Protein AF-A0A2P2GKQ1-F1 (afdb_monomer_lite)

Foldseek 3Di:
DDPPPPPPPPPPPLWDALVVLQVVCVVVVNRDDSVVLVVLCVVVVHDWDDDPNTTTHRSVSSVVSVVVVVVVVVPDD

Sequence (77 aa):
MASTIAQPTLPKLDLVTYKEAKALFAETGHAVSESTMRRWMKEGGRVTVRMAGGVYVSFSDLLVAHGDWVAAAATIP

Radius of gyration: 15.25 Å; chains: 1; bounding box: 48×36×30 Å

Organism: Streptomyces showdoensis (NCBI:txid68268)

Secondary structure (DSSP, 8-state):
--------------EEEHHHHHHHHHHTT----HHHHHHHHHHTTPPEEEETTEEEEEHHHHHHHHHHHHHHHH---

Structure (mmCIF, N/CA/C/O backbone):
data_AF-A0A2P2GKQ1-F1
#
_entry.id   AF-A0A2P2GKQ1-F1
#
loop_
_atom_site.group_PDB
_atom_site.id
_atom_site.type_symbol
_atom_site.label_atom_id
_atom_site.label_alt_id
_atom_site.label_comp_id
_atom_site.label_asym_id
_atom_site.label_entity_id
_atom_site.label_seq_id
_atom_site.pdbx_PDB_ins_code
_atom_site.Cartn_x
_atom_site.Cartn_y
_atom_site.Cartn_z
_atom_site.occupancy
_atom_site.B_iso_or_equiv
_atom_site.auth_seq_id
_atom_site.auth_comp_id
_atom_site.auth_asym_id
_atom_site.auth_atom_id
_atom_site.pdbx_PDB_model_num
ATOM 1 N N . MET A 1 1 ? -37.330 9.011 -13.192 1.00 42.97 1 MET A N 1
ATOM 2 C CA . MET A 1 1 ? -36.270 8.307 -12.443 1.00 42.97 1 MET A CA 1
ATOM 3 C C . MET A 1 1 ? -34.974 8.515 -13.203 1.00 42.97 1 MET A C 1
ATOM 5 O O . MET A 1 1 ? -34.931 8.161 -14.373 1.00 42.97 1 MET A O 1
ATOM 9 N N . ALA A 1 2 ? -33.997 9.208 -12.620 1.00 40.31 2 ALA A N 1
ATOM 10 C CA . ALA A 1 2 ? -32.733 9.491 -13.295 1.00 40.31 2 ALA A CA 1
ATOM 11 C C . ALA A 1 2 ? -31.795 8.293 -13.101 1.00 40.31 2 ALA A C 1
ATOM 13 O O . ALA A 1 2 ? -31.266 8.088 -12.012 1.00 40.31 2 ALA A O 1
ATOM 14 N N . SER A 1 3 ? -31.632 7.480 -14.142 1.00 48.81 3 SER A N 1
ATOM 15 C CA . SER A 1 3 ? -30.577 6.472 -14.193 1.00 48.81 3 SER A CA 1
ATOM 16 C C . SER A 1 3 ? -29.257 7.194 -14.424 1.00 48.81 3 SER A C 1
ATOM 18 O O . SER A 1 3 ? -28.938 7.578 -15.548 1.00 48.81 3 SER A O 1
ATOM 20 N N . THR A 1 4 ? -28.513 7.430 -13.345 1.00 62.25 4 THR A N 1
ATOM 21 C CA . THR A 1 4 ? -27.138 7.921 -13.414 1.00 62.25 4 THR A CA 1
ATOM 22 C C . THR A 1 4 ? -26.312 6.890 -14.167 1.00 62.25 4 THR A C 1
ATOM 24 O O . THR A 1 4 ? -26.006 5.814 -13.659 1.00 62.25 4 THR A O 1
ATOM 27 N N . ILE A 1 5 ? -25.991 7.214 -15.413 1.00 58.97 5 ILE A N 1
ATOM 28 C CA . ILE A 1 5 ? -25.023 6.498 -16.232 1.00 58.97 5 ILE A CA 1
ATOM 29 C C . ILE A 1 5 ? -23.695 6.623 -15.483 1.00 58.97 5 ILE A C 1
ATOM 31 O O . ILE A 1 5 ? -23.118 7.709 -15.429 1.00 58.97 5 ILE A O 1
ATOM 35 N N . ALA A 1 6 ? -23.253 5.552 -14.825 1.00 60.53 6 ALA A N 1
ATOM 36 C CA . ALA A 1 6 ? -21.923 5.510 -14.239 1.00 60.53 6 ALA A CA 1
ATOM 37 C C . ALA A 1 6 ? -20.931 5.710 -15.389 1.00 60.53 6 ALA A C 1
ATOM 39 O O . ALA A 1 6 ? -20.792 4.852 -16.260 1.00 60.53 6 ALA A O 1
ATOM 40 N N . GLN A 1 7 ? -20.306 6.885 -15.451 1.00 58.97 7 GLN A N 1
ATOM 41 C CA . GLN A 1 7 ? -19.200 7.115 -16.369 1.00 58.97 7 GLN A CA 1
ATOM 42 C C . GLN A 1 7 ? -18.135 6.056 -16.058 1.00 58.97 7 GLN A C 1
ATOM 44 O O . GLN A 1 7 ? -17.805 5.890 -14.880 1.00 58.97 7 GLN A O 1
ATOM 49 N N . PRO A 1 8 ? -17.576 5.345 -17.054 1.00 49.38 8 PRO A N 1
ATOM 50 C CA . PRO A 1 8 ? -16.344 4.617 -16.832 1.00 49.38 8 PRO A CA 1
ATOM 51 C C . PRO A 1 8 ? -15.292 5.689 -16.564 1.00 49.38 8 PRO A C 1
ATOM 53 O O . PRO A 1 8 ? -14.763 6.310 -17.485 1.00 49.38 8 PRO A O 1
ATOM 56 N N . THR A 1 9 ? -15.046 5.984 -15.290 1.0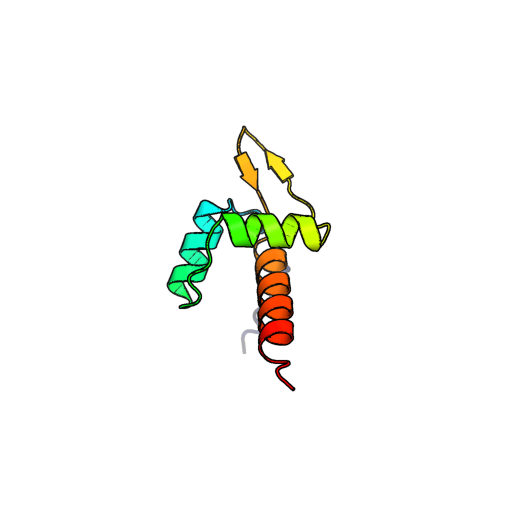0 48.47 9 THR A N 1
ATOM 57 C CA . THR A 1 9 ? -13.852 6.706 -14.877 1.00 48.47 9 THR A CA 1
ATOM 58 C C . THR A 1 9 ? -12.688 5.898 -15.420 1.00 48.47 9 THR A C 1
ATOM 60 O O . THR A 1 9 ? -12.342 4.858 -14.867 1.00 48.47 9 THR A O 1
ATOM 63 N N . LEU A 1 10 ? -12.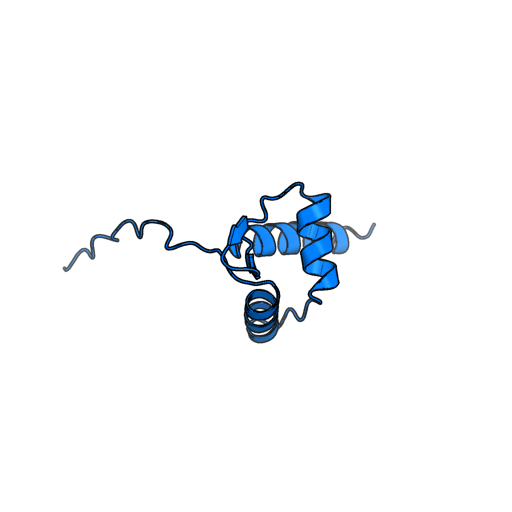128 6.350 -16.547 1.00 47.25 10 LEU A N 1
ATOM 64 C CA . LEU A 1 10 ? -10.766 6.032 -16.958 1.00 47.25 10 LEU A CA 1
ATOM 65 C C . LEU A 1 10 ? -9.942 6.014 -15.669 1.00 47.25 10 LEU A C 1
ATOM 67 O O . LEU A 1 10 ? -10.026 7.021 -14.956 1.00 47.25 10 LEU A O 1
ATOM 71 N N . PRO A 1 11 ? -9.257 4.908 -15.309 1.00 50.28 11 PRO A N 1
ATOM 72 C CA . PRO A 1 11 ? -8.568 4.816 -14.032 1.00 50.28 11 PRO A CA 1
ATOM 73 C C . PRO A 1 11 ? -7.599 5.983 -13.998 1.00 50.28 11 PRO A C 1
ATOM 75 O O . PRO A 1 11 ? -6.629 6.040 -14.758 1.00 50.28 11 PRO A O 1
ATOM 78 N N . LYS A 1 12 ? -7.958 6.995 -13.212 1.00 52.03 12 LYS A N 1
ATOM 79 C CA . LYS A 1 12 ? -7.248 8.257 -13.112 1.00 52.03 12 LYS A CA 1
ATOM 80 C C . LYS A 1 12 ? -6.048 7.948 -12.247 1.00 52.03 12 LYS A C 1
ATOM 82 O O . LYS A 1 12 ? -6.070 8.277 -11.077 1.00 52.03 12 LYS A O 1
ATOM 87 N N . LEU A 1 13 ? -5.094 7.227 -12.843 1.00 60.34 13 LEU A N 1
ATOM 88 C CA . LEU A 1 13 ? -3.837 6.763 -12.283 1.00 60.34 13 LEU A CA 1
ATOM 89 C C . LEU A 1 13 ? -3.964 6.577 -10.768 1.00 60.34 13 LEU A C 1
ATOM 91 O O . LEU A 1 13 ? -3.583 7.476 -10.026 1.00 60.34 13 LEU A O 1
ATOM 95 N N . ASP A 1 14 ? -4.415 5.404 -10.306 1.00 71.38 14 ASP A N 1
ATOM 96 C CA . ASP A 1 14 ? -4.361 4.996 -8.882 1.00 71.38 14 ASP A CA 1
ATOM 97 C C . ASP A 1 14 ? -2.917 4.949 -8.325 1.00 71.38 14 ASP A C 1
ATOM 99 O O . ASP A 1 14 ? -2.639 4.373 -7.279 1.00 71.38 14 ASP A O 1
ATOM 103 N N . LEU A 1 15 ? -1.974 5.536 -9.058 1.00 81.00 15 LEU A N 1
ATOM 104 C CA . LEU A 1 15 ? -0.594 5.785 -8.739 1.00 81.00 15 LEU A CA 1
ATOM 105 C C . LEU A 1 15 ? -0.503 6.817 -7.620 1.00 81.00 15 LEU A C 1
ATOM 107 O O . LEU A 1 15 ? -0.527 8.026 -7.842 1.00 81.00 15 LEU A O 1
ATOM 111 N N . VAL A 1 16 ? -0.311 6.306 -6.417 1.00 86.69 16 VAL A N 1
ATOM 112 C CA . VAL A 1 16 ? 0.008 7.082 -5.227 1.00 86.69 16 VAL A CA 1
ATOM 113 C C . VAL A 1 16 ? 1.461 6.850 -4.846 1.00 86.69 16 VAL A C 1
ATOM 115 O O . VAL A 1 16 ? 2.055 5.805 -5.129 1.00 86.69 16 VAL A O 1
ATOM 118 N N . THR A 1 17 ? 2.072 7.820 -4.185 1.00 87.94 17 THR A N 1
ATOM 119 C CA . THR A 1 17 ? 3.360 7.596 -3.526 1.00 87.94 17 THR A CA 1
ATOM 120 C C . THR A 1 17 ? 3.172 6.733 -2.277 1.00 87.94 17 THR A C 1
ATOM 122 O O . THR A 1 17 ? 2.102 6.703 -1.671 1.00 87.94 17 THR A O 1
ATOM 125 N N . TYR A 1 18 ? 4.237 6.070 -1.815 1.00 87.12 18 TYR A N 1
ATOM 126 C CA . TYR A 1 18 ? 4.197 5.323 -0.547 1.00 87.12 18 TYR A CA 1
ATOM 127 C C . TYR A 1 18 ? 3.786 6.190 0.652 1.00 87.12 18 TYR A C 1
ATOM 129 O O . TYR A 1 18 ? 3.149 5.701 1.582 1.00 87.12 18 TYR A O 1
ATOM 137 N N . LYS A 1 19 ? 4.131 7.480 0.620 1.00 87.31 19 LYS A N 1
ATOM 138 C CA . LYS A 1 19 ? 3.771 8.437 1.666 1.00 87.31 19 LYS A CA 1
ATOM 139 C C . LYS A 1 19 ? 2.267 8.719 1.677 1.00 87.31 19 LYS A C 1
ATOM 141 O O . LYS A 1 19 ? 1.660 8.724 2.743 1.00 87.31 19 LYS A O 1
ATOM 146 N N . GLU A 1 20 ? 1.674 8.935 0.504 1.00 86.31 20 GLU A N 1
ATOM 147 C CA . GLU A 1 20 ? 0.225 9.125 0.353 1.00 86.31 20 GLU A CA 1
ATOM 148 C C . GLU A 1 20 ? -0.532 7.849 0.711 1.00 86.31 20 GLU A C 1
ATOM 150 O O . GLU A 1 20 ? -1.472 7.903 1.498 1.00 86.31 20 GLU A O 1
ATOM 155 N N . ALA A 1 21 ? -0.062 6.693 0.233 1.00 86.88 21 ALA A N 1
ATOM 156 C CA . ALA A 1 21 ? -0.626 5.407 0.616 1.00 86.88 21 ALA A CA 1
ATOM 157 C C . ALA A 1 21 ? -0.625 5.241 2.139 1.00 86.88 21 ALA A C 1
ATOM 159 O O . ALA A 1 21 ? -1.658 4.934 2.719 1.00 86.88 21 ALA A O 1
ATOM 160 N N . LYS A 1 22 ? 0.494 5.521 2.816 1.00 88.25 22 LYS A N 1
ATOM 161 C CA . LYS A 1 22 ? 0.574 5.472 4.282 1.00 88.25 22 LYS A CA 1
ATOM 162 C C . LYS A 1 22 ? -0.459 6.368 4.967 1.00 88.25 22 LYS A C 1
ATOM 164 O O . LYS A 1 22 ? -1.020 5.946 5.974 1.00 88.25 22 LYS A O 1
ATOM 169 N N . ALA A 1 23 ? -0.703 7.573 4.455 1.00 87.31 23 ALA A N 1
ATOM 170 C CA . ALA A 1 23 ? -1.728 8.457 5.006 1.00 87.31 23 ALA A CA 1
ATOM 171 C C . ALA A 1 23 ? -3.134 7.850 4.854 1.00 87.31 23 ALA A C 1
ATOM 173 O O . ALA A 1 23 ? -3.851 7.749 5.845 1.00 87.31 23 ALA A O 1
ATOM 174 N N . LEU A 1 24 ? -3.472 7.338 3.667 1.00 85.75 24 LEU A N 1
ATOM 175 C CA . LEU A 1 24 ? -4.759 6.679 3.396 1.00 85.75 24 LEU A CA 1
ATOM 176 C C . LEU A 1 24 ? -4.959 5.410 4.248 1.00 85.75 24 LEU A C 1
ATOM 178 O O . LEU A 1 24 ? -6.034 5.145 4.786 1.00 85.75 24 LEU A O 1
ATOM 182 N N . PHE A 1 25 ? -3.898 4.624 4.416 1.00 84.75 25 PHE A N 1
ATOM 183 C CA . PHE A 1 25 ? -3.886 3.452 5.291 1.00 84.75 25 PHE A CA 1
ATOM 184 C C . PHE A 1 25 ? -4.060 3.841 6.769 1.00 84.75 25 PHE A C 1
ATOM 186 O O . PHE A 1 25 ? -4.765 3.163 7.514 1.00 84.75 25 PHE A O 1
ATOM 193 N N . ALA A 1 26 ? -3.482 4.963 7.204 1.00 84.56 26 ALA A N 1
ATOM 194 C CA . ALA A 1 26 ? -3.686 5.472 8.557 1.00 84.56 26 ALA A CA 1
ATOM 195 C C . ALA A 1 26 ? -5.125 5.969 8.789 1.00 84.56 26 ALA A C 1
ATOM 197 O O . ALA A 1 26 ? -5.687 5.684 9.844 1.00 84.56 26 ALA A O 1
ATOM 198 N N . GLU A 1 27 ? -5.741 6.647 7.812 1.00 84.19 27 GLU A N 1
ATOM 199 C CA . GLU A 1 27 ? -7.143 7.097 7.892 1.00 84.19 27 GLU A CA 1
ATOM 200 C C . GLU A 1 27 ? -8.132 5.932 8.023 1.00 84.19 27 GLU A C 1
ATOM 2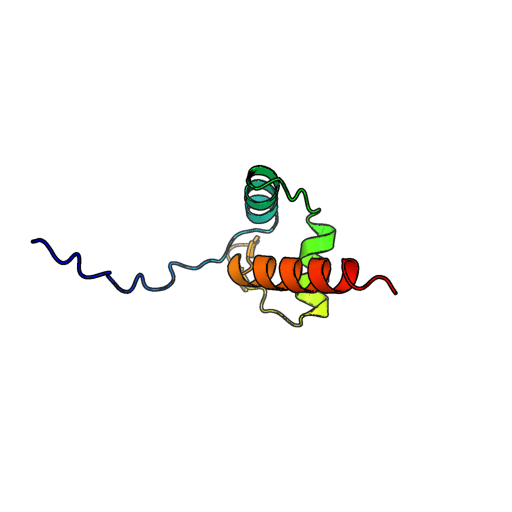02 O O . GLU A 1 27 ? -9.158 6.054 8.687 1.00 84.19 27 GLU A O 1
ATOM 207 N N . THR A 1 28 ? -7.804 4.780 7.438 1.00 79.31 28 THR A N 1
ATOM 208 C CA . THR A 1 28 ? -8.626 3.561 7.513 1.00 79.31 28 THR A CA 1
ATOM 209 C C . THR A 1 28 ? -8.362 2.717 8.765 1.00 79.31 28 THR A C 1
ATOM 211 O O . THR A 1 28 ? -8.984 1.673 8.940 1.00 79.31 28 THR A O 1
ATOM 214 N N . GLY A 1 29 ? -7.467 3.154 9.660 1.00 79.56 29 GLY A N 1
ATOM 215 C CA . GLY A 1 29 ? -7.122 2.431 10.890 1.00 79.56 29 GLY A CA 1
ATOM 216 C C . GLY A 1 29 ? -6.100 1.303 10.701 1.00 79.56 29 GLY A C 1
ATOM 217 O O . GLY A 1 29 ? -5.767 0.606 11.658 1.00 79.56 29 GLY A O 1
ATOM 218 N N . HIS A 1 30 ? -5.548 1.145 9.497 1.00 76.44 30 HIS A N 1
ATOM 219 C CA . HIS A 1 30 ? -4.539 0.140 9.167 1.00 76.44 30 HIS A CA 1
ATOM 220 C C . HIS A 1 30 ? -3.170 0.802 9.011 1.00 76.44 30 HIS A C 1
ATOM 222 O O . HIS A 1 30 ? -2.632 0.922 7.914 1.00 76.44 30 HIS A O 1
ATOM 228 N N . ALA A 1 31 ? -2.587 1.260 10.121 1.00 76.19 31 ALA A N 1
ATOM 229 C CA . ALA A 1 31 ? -1.290 1.929 10.098 1.00 76.19 31 ALA A CA 1
ATOM 230 C C . ALA A 1 31 ? -0.165 0.959 9.687 1.00 76.19 31 ALA A C 1
ATOM 232 O O . ALA A 1 31 ? 0.359 0.195 10.496 1.00 76.19 31 ALA A O 1
ATOM 233 N N . VAL A 1 32 ? 0.234 1.019 8.418 1.00 83.69 32 VAL A N 1
ATOM 234 C CA . VAL A 1 32 ? 1.309 0.202 7.844 1.00 83.69 32 VAL A CA 1
ATOM 235 C C . VAL A 1 32 ? 2.519 1.086 7.532 1.00 83.69 32 VAL A C 1
ATOM 237 O O . VAL A 1 32 ? 2.393 2.229 7.091 1.00 83.69 32 VAL A O 1
ATOM 240 N N . SER A 1 33 ? 3.727 0.565 7.764 1.00 86.62 33 SER A N 1
ATOM 241 C CA . SER A 1 33 ? 4.964 1.284 7.443 1.00 86.62 33 SER A CA 1
ATOM 242 C C . SER A 1 33 ? 5.249 1.296 5.933 1.00 86.62 33 SER A C 1
ATOM 244 O O . SER A 1 33 ? 4.965 0.327 5.230 1.00 86.62 33 SER A O 1
ATOM 246 N N . GLU A 1 34 ? 5.897 2.352 5.429 1.00 87.56 34 GLU A N 1
ATOM 247 C CA . GLU A 1 34 ? 6.327 2.407 4.020 1.00 87.56 34 GLU A CA 1
ATOM 248 C C . GLU A 1 34 ? 7.261 1.245 3.656 1.00 87.56 34 GLU A C 1
ATOM 250 O O . GLU A 1 34 ? 7.198 0.717 2.548 1.00 87.56 34 GLU A O 1
ATOM 255 N N . SER A 1 35 ? 8.112 0.812 4.590 1.00 87.94 35 SER A N 1
ATOM 256 C CA . SER A 1 35 ? 9.005 -0.336 4.407 1.00 87.94 35 SER A CA 1
ATOM 257 C C . SER A 1 35 ? 8.225 -1.630 4.179 1.00 87.94 35 SER A C 1
ATOM 259 O O . SER A 1 35 ? 8.597 -2.427 3.318 1.00 87.94 35 SER A O 1
ATOM 261 N N . THR A 1 36 ? 7.117 -1.818 4.901 1.00 88.50 36 THR A N 1
ATOM 262 C CA . THR A 1 36 ? 6.212 -2.961 4.723 1.00 88.50 36 THR A CA 1
ATOM 263 C C . THR A 1 36 ? 5.534 -2.906 3.354 1.00 88.50 36 THR A C 1
ATOM 265 O O . THR A 1 36 ? 5.557 -3.891 2.623 1.00 88.50 36 THR A O 1
ATOM 268 N N . MET A 1 37 ? 5.024 -1.738 2.952 1.00 87.19 37 MET A N 1
ATOM 269 C CA . MET A 1 37 ? 4.409 -1.557 1.630 1.00 87.19 37 MET A CA 1
ATOM 270 C C . MET A 1 37 ? 5.401 -1.824 0.489 1.00 87.19 37 MET A C 1
ATOM 272 O O . MET A 1 37 ? 5.076 -2.503 -0.483 1.00 87.19 37 MET A O 1
ATOM 276 N N . ARG A 1 38 ? 6.645 -1.344 0.618 1.00 87.31 38 ARG A N 1
ATOM 277 C CA . ARG A 1 38 ? 7.727 -1.627 -0.342 1.00 87.31 38 ARG A CA 1
ATOM 278 C C . ARG A 1 38 ? 8.044 -3.116 -0.420 1.00 87.31 38 ARG A C 1
ATOM 280 O O . ARG A 1 38 ? 8.293 -3.629 -1.510 1.00 87.31 38 ARG A O 1
ATOM 287 N N . ARG A 1 39 ? 8.043 -3.802 0.725 1.00 87.62 39 ARG A N 1
ATOM 288 C CA . ARG A 1 39 ? 8.253 -5.248 0.795 1.00 87.62 39 ARG A CA 1
ATOM 289 C C . ARG A 1 39 ? 7.148 -5.994 0.054 1.00 87.62 39 ARG A C 1
ATOM 291 O O . ARG A 1 39 ? 7.478 -6.819 -0.787 1.00 87.62 39 ARG A O 1
ATOM 298 N N . TRP A 1 40 ? 5.882 -5.649 0.276 1.00 86.06 40 TRP A N 1
ATOM 299 C CA . TRP A 1 40 ? 4.760 -6.265 -0.435 1.00 86.06 40 TRP A CA 1
ATOM 300 C C . TRP A 1 40 ? 4.833 -6.080 -1.947 1.00 86.06 40 TRP A C 1
ATOM 302 O O . TRP A 1 40 ? 4.615 -7.032 -2.688 1.00 86.06 40 TRP A O 1
ATOM 312 N N . MET A 1 41 ? 5.188 -4.882 -2.419 1.00 84.12 41 MET A N 1
ATOM 313 C CA . MET A 1 41 ? 5.358 -4.645 -3.856 1.00 84.12 41 MET A CA 1
ATOM 314 C C . MET A 1 41 ? 6.500 -5.486 -4.439 1.00 84.12 41 MET A C 1
ATOM 316 O O . MET A 1 41 ? 6.376 -6.006 -5.546 1.00 84.12 41 MET A O 1
ATOM 320 N N . LYS A 1 42 ? 7.592 -5.660 -3.682 1.00 85.38 42 LYS A N 1
ATOM 321 C CA . LYS A 1 42 ? 8.736 -6.485 -4.086 1.00 85.38 42 LYS A CA 1
ATOM 322 C C . LYS A 1 42 ? 8.408 -7.982 -4.089 1.00 85.38 42 LYS A C 1
ATOM 324 O O . LYS A 1 42 ? 8.778 -8.667 -5.034 1.00 85.38 42 LYS A O 1
ATOM 329 N N . GLU A 1 43 ? 7.745 -8.484 -3.049 1.00 83.06 43 GLU A N 1
ATOM 330 C CA . GLU A 1 43 ? 7.378 -9.903 -2.908 1.00 83.06 43 GLU A CA 1
ATOM 331 C C . GLU A 1 43 ? 6.242 -10.297 -3.857 1.00 83.06 43 GLU A C 1
ATOM 333 O O . GLU A 1 43 ? 6.285 -11.367 -4.454 1.00 83.06 43 GLU A O 1
ATOM 338 N N . GLY A 1 44 ? 5.269 -9.408 -4.062 1.00 75.38 44 GLY A N 1
ATOM 339 C CA . GLY A 1 44 ? 4.159 -9.611 -4.991 1.00 75.38 44 GLY A CA 1
ATOM 340 C C . GLY A 1 44 ? 4.506 -9.357 -6.460 1.00 75.38 44 GLY A C 1
ATOM 341 O O . GLY A 1 44 ? 3.619 -9.446 -7.303 1.00 75.38 44 GLY A O 1
ATOM 342 N N . GLY A 1 45 ? 5.756 -8.991 -6.778 1.00 76.69 45 GLY A N 1
ATOM 343 C CA . GLY A 1 45 ? 6.201 -8.717 -8.151 1.00 76.69 45 GLY A CA 1
ATOM 344 C C . GLY A 1 45 ? 5.438 -7.582 -8.840 1.00 76.69 45 GLY A C 1
ATOM 345 O O . GLY A 1 45 ? 5.275 -7.596 -10.060 1.00 76.69 45 GLY A O 1
ATOM 346 N N . ARG A 1 46 ? 4.922 -6.618 -8.072 1.00 80.12 46 ARG A N 1
ATOM 347 C CA . ARG A 1 46 ? 3.983 -5.616 -8.583 1.00 80.12 46 ARG A CA 1
ATOM 348 C C . ARG A 1 46 ? 4.684 -4.409 -9.178 1.00 80.12 46 ARG A C 1
ATOM 350 O O . ARG A 1 46 ? 5.800 -4.048 -8.800 1.00 80.12 46 ARG A O 1
ATOM 357 N N . VAL A 1 47 ? 4.000 -3.765 -10.116 1.00 77.25 47 VAL A N 1
ATOM 358 C CA . VAL A 1 47 ? 4.582 -2.689 -10.913 1.00 77.25 47 VAL A CA 1
ATOM 359 C C . VAL A 1 47 ? 4.709 -1.427 -10.069 1.00 77.25 47 VAL A C 1
ATOM 361 O O . VAL A 1 47 ? 3.728 -0.842 -9.617 1.00 77.25 47 VAL A O 1
ATOM 364 N N . THR A 1 48 ? 5.947 -0.976 -9.895 1.00 81.44 48 THR A N 1
ATOM 365 C CA . THR A 1 48 ? 6.238 0.359 -9.378 1.00 81.44 48 THR A CA 1
ATOM 366 C C . THR A 1 48 ? 6.588 1.261 -10.549 1.00 81.44 48 THR A C 1
ATOM 368 O O . THR A 1 48 ? 7.498 0.949 -11.320 1.00 81.44 48 THR A O 1
ATOM 371 N N . VAL A 1 49 ? 5.898 2.386 -10.679 1.00 81.31 49 VAL A N 1
ATOM 372 C CA . VAL A 1 49 ? 6.128 3.339 -11.759 1.00 81.31 49 VAL A CA 1
ATOM 373 C C . VAL A 1 49 ? 6.976 4.478 -11.220 1.00 81.31 49 VAL A C 1
ATOM 375 O O . VAL A 1 49 ? 6.624 5.128 -10.237 1.00 81.31 49 VAL A O 1
ATOM 378 N N . ARG A 1 50 ? 8.120 4.736 -11.851 1.00 80.31 50 ARG A N 1
ATOM 379 C CA . ARG A 1 50 ? 8.961 5.880 -11.498 1.00 80.31 50 ARG A CA 1
ATOM 380 C C . ARG A 1 50 ? 8.616 7.050 -12.414 1.00 80.31 50 ARG A C 1
ATOM 382 O O . ARG A 1 50 ? 8.881 6.982 -13.609 1.00 80.31 50 ARG A O 1
ATOM 389 N N . MET A 1 51 ? 8.053 8.119 -11.859 1.00 78.00 51 MET A N 1
ATOM 390 C CA . MET A 1 51 ? 7.738 9.357 -12.585 1.00 78.00 51 MET A CA 1
ATOM 391 C C . MET A 1 51 ? 8.317 10.555 -11.835 1.00 78.00 51 MET A C 1
ATOM 393 O O . MET A 1 51 ? 8.302 10.571 -10.611 1.00 78.00 51 MET A O 1
ATOM 397 N N . ALA A 1 52 ? 8.863 11.542 -12.555 1.00 68.06 52 ALA A N 1
ATOM 398 C CA . ALA A 1 52 ? 9.315 12.829 -12.000 1.00 68.06 52 ALA A CA 1
ATOM 399 C C . ALA A 1 52 ? 10.169 12.745 -10.706 1.00 68.06 52 ALA A C 1
ATOM 401 O O . ALA A 1 52 ? 10.084 13.603 -9.835 1.00 68.06 52 ALA A O 1
ATOM 402 N N . GLY A 1 53 ? 10.989 11.697 -10.553 1.00 75.69 53 GLY A N 1
ATOM 403 C CA . GLY A 1 53 ? 11.843 11.495 -9.372 1.00 75.69 53 GLY A CA 1
ATOM 404 C C . GLY A 1 53 ? 11.179 10.787 -8.181 1.00 75.69 53 GLY A C 1
ATOM 405 O O . GLY A 1 53 ? 11.888 10.415 -7.247 1.00 75.69 53 GLY A O 1
ATOM 406 N N . GLY A 1 54 ? 9.872 10.521 -8.231 1.00 78.25 54 GLY A N 1
ATOM 407 C CA . GLY A 1 54 ? 9.123 9.751 -7.235 1.00 78.25 54 GLY A CA 1
ATOM 408 C C . GLY A 1 54 ? 8.865 8.302 -7.659 1.00 78.25 54 GLY A C 1
ATOM 409 O O . GLY A 1 54 ? 8.865 7.973 -8.848 1.00 78.25 54 GLY A O 1
ATOM 410 N N . VAL A 1 55 ? 8.650 7.424 -6.675 1.00 83.62 55 VAL A N 1
ATOM 411 C CA . VAL A 1 55 ? 8.153 6.059 -6.905 1.00 83.62 55 VAL A CA 1
ATOM 412 C C . VAL A 1 55 ? 6.668 6.039 -6.587 1.00 83.62 55 VAL A C 1
ATOM 414 O O . VAL A 1 55 ? 6.276 6.303 -5.449 1.00 83.62 55 VAL A O 1
ATOM 417 N N . TYR A 1 56 ? 5.883 5.711 -7.600 1.00 84.25 56 TYR A N 1
ATOM 418 C CA . TYR A 1 56 ? 4.440 5.607 -7.540 1.00 84.25 56 TYR A CA 1
ATOM 419 C C . TYR A 1 56 ? 4.020 4.149 -7.646 1.00 84.25 56 TYR A C 1
ATOM 421 O O . TYR A 1 56 ? 4.658 3.341 -8.329 1.00 84.25 56 TYR A O 1
ATOM 429 N N . VAL A 1 57 ? 2.945 3.815 -6.953 1.00 84.94 57 VAL A N 1
ATOM 430 C CA . VAL A 1 57 ? 2.396 2.467 -6.874 1.00 84.94 57 VAL A CA 1
ATOM 431 C C . VAL A 1 57 ? 0.886 2.537 -6.944 1.00 84.94 57 VAL A C 1
ATOM 433 O O . VAL A 1 57 ? 0.292 3.496 -6.460 1.00 84.94 57 VAL A O 1
ATOM 436 N N . SER A 1 58 ? 0.272 1.523 -7.547 1.00 86.19 58 SER A N 1
ATOM 437 C CA . SER A 1 58 ? -1.182 1.409 -7.545 1.00 86.19 58 SER A CA 1
ATOM 438 C C . SER A 1 58 ? -1.679 1.218 -6.111 1.00 86.19 58 SER A C 1
ATOM 440 O O . SER A 1 58 ? -1.251 0.296 -5.408 1.00 86.19 58 SER A O 1
ATOM 442 N N . P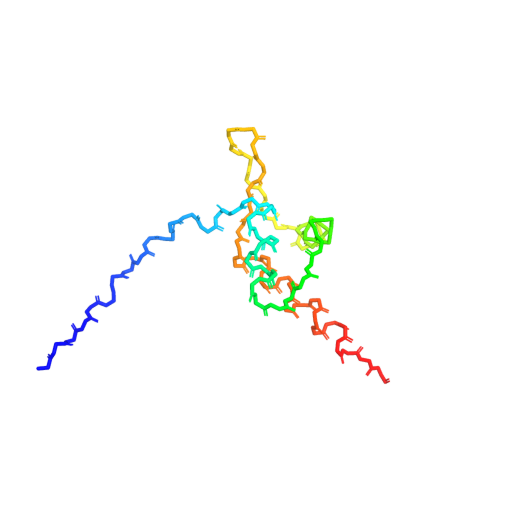HE A 1 59 ? -2.578 2.090 -5.662 1.00 83.81 59 PHE A N 1
ATOM 443 C CA . PHE A 1 59 ? -3.195 1.977 -4.346 1.00 83.81 59 PHE A CA 1
ATOM 444 C C . PHE A 1 59 ? -4.023 0.692 -4.2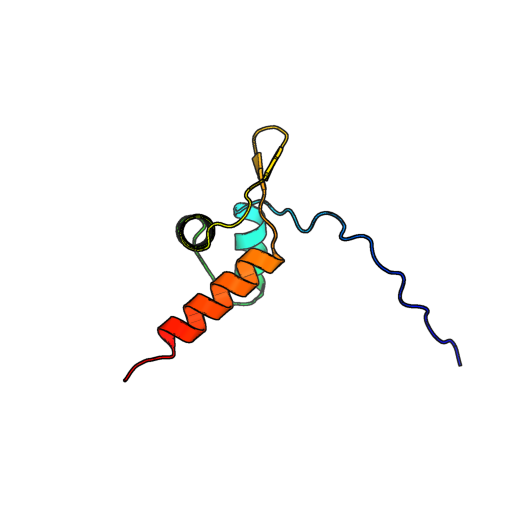33 1.00 83.81 59 PHE A C 1
ATOM 446 O O . PHE A 1 59 ? -3.967 0.007 -3.213 1.00 83.81 59 PHE A O 1
ATOM 453 N N . SER A 1 60 ? -4.718 0.310 -5.307 1.00 84.25 60 SER A N 1
ATOM 454 C CA . SER A 1 60 ? -5.468 -0.946 -5.376 1.00 84.25 60 SER A CA 1
ATOM 455 C C . SER A 1 60 ? -4.562 -2.157 -5.188 1.00 84.25 60 SER A C 1
ATOM 457 O O . SER A 1 60 ? -4.905 -3.056 -4.425 1.00 84.25 60 SER A O 1
ATOM 459 N N . ASP A 1 61 ? -3.374 -2.158 -5.801 1.00 84.56 61 ASP A N 1
ATOM 460 C CA . ASP A 1 61 ? -2.396 -3.223 -5.579 1.00 84.56 61 ASP A CA 1
ATOM 461 C C . ASP A 1 61 ? -2.011 -3.286 -4.099 1.00 84.56 61 ASP A C 1
ATOM 463 O O . ASP A 1 61 ? -2.071 -4.351 -3.485 1.00 84.56 61 ASP A O 1
ATOM 467 N N . LEU A 1 62 ? -1.667 -2.155 -3.477 1.00 84.88 62 LEU A N 1
ATOM 468 C CA . LEU A 1 62 ? -1.334 -2.136 -2.050 1.00 84.88 62 LEU A CA 1
ATOM 469 C C . LEU A 1 62 ? -2.457 -2.709 -1.173 1.00 84.88 62 LEU A C 1
ATOM 471 O O . LEU A 1 62 ? -2.158 -3.464 -0.248 1.00 84.88 62 LEU A O 1
ATOM 475 N N . LEU A 1 63 ? -3.723 -2.418 -1.482 1.00 85.12 63 LEU A N 1
ATOM 476 C CA . LEU A 1 63 ? -4.870 -2.992 -0.773 1.00 85.12 63 LEU A CA 1
ATOM 477 C C . LEU A 1 63 ? -4.972 -4.509 -0.955 1.00 85.12 63 LEU A C 1
ATOM 479 O O . LEU A 1 63 ? -5.204 -5.216 0.024 1.00 85.12 63 LEU A O 1
ATOM 483 N N . VAL A 1 64 ? -4.739 -5.024 -2.166 1.00 86.19 64 VAL A N 1
ATOM 484 C CA . VAL A 1 64 ? -4.707 -6.476 -2.414 1.00 86.19 64 VAL A CA 1
ATOM 485 C C . VAL A 1 64 ? -3.572 -7.133 -1.621 1.00 86.19 64 VAL A C 1
ATOM 487 O O . VAL A 1 64 ? -3.797 -8.141 -0.967 1.00 86.19 64 VAL A O 1
ATOM 490 N N . ALA A 1 65 ? -2.373 -6.529 -1.582 1.00 86.25 65 ALA A N 1
ATOM 491 C CA . ALA A 1 65 ? -1.262 -7.052 -0.761 1.00 86.25 65 ALA A CA 1
ATOM 492 C C . ALA A 1 65 ? -1.587 -7.046 0.723 1.00 86.25 65 ALA A C 1
ATOM 494 O O . ALA A 1 65 ? -1.222 -7.977 1.433 1.00 86.25 65 ALA A O 1
ATOM 495 N N . HIS A 1 66 ? -2.218 -5.975 1.196 1.00 85.75 66 HIS A N 1
ATOM 496 C CA . HIS A 1 66 ? -2.642 -5.896 2.579 1.00 85.75 66 HIS A CA 1
ATOM 497 C C . HIS A 1 66 ? -3.652 -7.005 2.888 1.00 85.75 66 HIS A C 1
ATOM 499 O O . HIS A 1 66 ? -3.512 -7.670 3.907 1.00 85.75 66 HIS A O 1
ATOM 505 N N . GLY A 1 67 ? -4.611 -7.258 1.991 1.00 84.25 67 GLY A N 1
ATOM 506 C CA . GLY A 1 67 ? -5.551 -8.373 2.099 1.00 84.25 67 GLY A CA 1
ATOM 507 C C . GLY A 1 67 ? -4.852 -9.731 2.175 1.00 84.25 67 GLY A C 1
ATOM 508 O O . GLY A 1 67 ? -5.109 -10.484 3.111 1.00 84.25 67 GLY A O 1
ATOM 509 N N . ASP A 1 68 ? -3.920 -10.007 1.259 1.00 85.31 68 ASP A N 1
ATOM 510 C CA . ASP A 1 68 ? -3.123 -11.242 1.257 1.00 85.31 68 ASP A CA 1
ATOM 511 C C . ASP A 1 68 ? -2.315 -11.393 2.554 1.00 85.31 68 ASP A C 1
ATOM 513 O O . ASP A 1 68 ? -2.247 -12.473 3.140 1.00 85.31 68 ASP A O 1
ATOM 517 N N . TRP A 1 69 ? -1.731 -10.296 3.040 1.00 84.06 69 TRP A N 1
ATOM 518 C CA . TRP A 1 69 ? -0.958 -10.275 4.277 1.00 84.06 69 TRP A CA 1
ATOM 519 C C . TRP A 1 69 ? -1.832 -10.510 5.513 1.00 84.06 69 TRP A C 1
ATOM 521 O O . TRP A 1 69 ? -1.453 -11.297 6.379 1.00 84.06 69 TRP A O 1
ATOM 531 N N . VAL A 1 70 ? -3.008 -9.882 5.590 1.00 84.38 70 VAL A N 1
ATOM 532 C CA . VAL A 1 70 ? -3.976 -10.110 6.672 1.00 84.38 70 VAL A CA 1
ATOM 533 C C . VAL A 1 70 ? -4.516 -11.536 6.617 1.00 84.38 70 VAL A C 1
ATOM 535 O O . VAL A 1 70 ? -4.619 -12.167 7.660 1.00 84.38 70 VAL A O 1
ATOM 538 N N . ALA A 1 71 ? -4.813 -12.078 5.435 1.00 83.50 71 ALA A N 1
ATOM 539 C CA . ALA A 1 71 ? -5.268 -13.459 5.277 1.00 83.50 71 ALA A CA 1
ATOM 540 C C . ALA A 1 71 ? -4.183 -14.469 5.689 1.00 83.50 71 ALA A C 1
ATOM 542 O O . ALA A 1 71 ? -4.465 -15.433 6.405 1.00 83.50 71 ALA A O 1
ATOM 543 N N . ALA A 1 72 ? -2.928 -14.216 5.306 1.00 78.94 72 ALA A N 1
ATOM 544 C CA . ALA A 1 72 ? -1.785 -15.009 5.743 1.00 78.94 72 ALA A CA 1
ATOM 545 C C . ALA A 1 72 ? -1.563 -14.907 7.261 1.00 78.94 72 ALA A C 1
ATOM 547 O O . ALA A 1 72 ? -1.269 -15.912 7.900 1.00 78.94 72 ALA A O 1
ATOM 548 N N . ALA A 1 73 ? -1.744 -13.722 7.852 1.00 72.75 73 ALA A N 1
ATOM 549 C CA . ALA A 1 73 ? -1.632 -13.511 9.295 1.00 72.75 73 ALA A CA 1
ATOM 550 C C . ALA A 1 73 ? -2.815 -14.097 10.089 1.00 72.75 73 ALA A C 1
ATOM 552 O O . ALA A 1 73 ? -2.631 -14.525 11.224 1.00 72.75 73 ALA A O 1
ATOM 553 N N . ALA A 1 74 ? -4.017 -14.123 9.506 1.00 68.56 74 ALA A N 1
ATOM 554 C CA . ALA A 1 74 ? -5.221 -14.705 10.099 1.00 68.56 74 ALA A CA 1
ATOM 555 C C . ALA A 1 74 ? -5.232 -16.240 10.026 1.00 68.56 74 ALA A C 1
ATOM 557 O O . ALA A 1 74 ? -5.959 -16.887 10.777 1.00 68.56 74 ALA A O 1
ATOM 558 N N . THR A 1 75 ? -4.408 -16.826 9.153 1.00 60.88 75 THR A N 1
ATOM 559 C CA . THR A 1 75 ? -4.161 -18.270 9.109 1.00 60.88 75 THR A CA 1
ATOM 560 C C . THR A 1 75 ? -3.183 -18.646 10.227 1.00 60.88 75 THR A C 1
ATOM 562 O O . THR A 1 75 ? -1.997 -18.871 9.998 1.00 60.88 75 THR A O 1
ATOM 565 N N . ILE A 1 76 ? -3.682 -18.675 11.462 1.00 54.78 76 ILE A N 1
ATOM 566 C CA . ILE A 1 76 ? -2.997 -19.272 12.616 1.00 54.78 76 ILE A CA 1
ATOM 567 C C . ILE A 1 76 ? -3.585 -20.689 12.797 1.00 54.78 76 ILE A C 1
ATOM 569 O O . ILE A 1 76 ? -4.813 -20.795 12.831 1.00 54.78 76 ILE A O 1
ATOM 573 N N . PRO A 1 77 ? -2.770 -21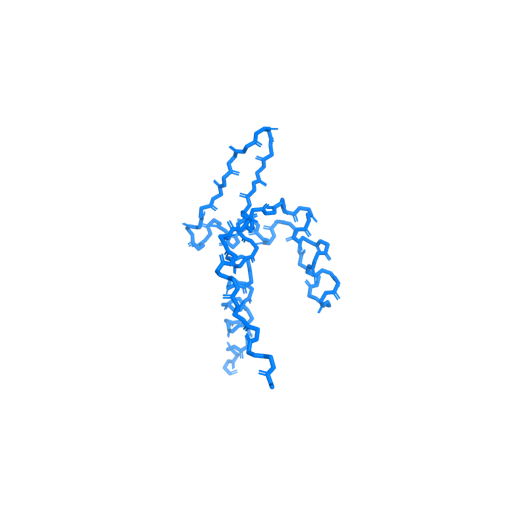.764 12.849 1.00 53.81 77 PRO A N 1
ATOM 574 C CA . PRO A 1 77 ? -3.236 -23.119 13.169 1.00 53.81 77 PRO A CA 1
ATOM 575 C C . PRO A 1 77 ? -3.724 -23.265 14.616 1.00 53.81 77 PRO A C 1
ATOM 577 O O . PRO A 1 77 ? -3.233 -22.518 15.494 1.00 53.81 77 PRO A O 1
#

pLDDT: mean 76.62, std 13.14, range [40.31, 88.5]